Protein AF-A0A3B9FYP7-F1 (afdb_monomer)

Structure (mmCIF, N/CA/C/O backbone):
data_AF-A0A3B9FYP7-F1
#
_entry.id   AF-A0A3B9FYP7-F1
#
loop_
_atom_site.group_PDB
_atom_site.id
_atom_site.type_symbol
_atom_site.label_atom_id
_atom_site.label_alt_id
_atom_site.label_comp_id
_atom_site.label_asym_id
_atom_site.label_entity_id
_atom_site.label_seq_id
_atom_site.pdbx_PDB_ins_code
_atom_site.Cartn_x
_atom_site.Cartn_y
_atom_site.Cartn_z
_atom_site.occupancy
_atom_site.B_iso_or_equiv
_atom_site.auth_seq_id
_atom_site.auth_comp_id
_atom_site.auth_asym_id
_atom_site.auth_atom_id
_atom_site.pdbx_PDB_model_num
ATOM 1 N N . MET A 1 1 ? 31.431 -1.807 -48.311 1.00 49.19 1 MET A N 1
ATOM 2 C CA . MET A 1 1 ? 31.566 -0.584 -47.485 1.00 49.19 1 MET A CA 1
ATOM 3 C C . MET A 1 1 ? 30.243 0.171 -47.281 1.00 49.19 1 MET A C 1
ATOM 5 O O . MET A 1 1 ? 30.033 0.652 -46.183 1.00 49.19 1 MET A O 1
ATOM 9 N N . SER A 1 2 ? 29.335 0.262 -48.270 1.00 57.78 2 SER A N 1
ATOM 10 C CA . SER A 1 2 ? 28.085 1.056 -48.153 1.00 57.78 2 SER A CA 1
ATOM 11 C C . SER A 1 2 ? 26.938 0.376 -47.369 1.00 57.78 2 SER A C 1
ATOM 13 O O . SER A 1 2 ? 26.125 1.045 -46.737 1.00 57.78 2 SER A O 1
ATOM 15 N N . THR A 1 3 ? 26.898 -0.959 -47.321 1.00 56.69 3 THR A N 1
ATOM 16 C CA . THR A 1 3 ? 25.824 -1.720 -46.651 1.00 56.69 3 THR A CA 1
ATOM 17 C C . THR A 1 3 ? 25.835 -1.622 -45.122 1.00 56.69 3 THR A C 1
ATOM 19 O O . THR A 1 3 ? 24.771 -1.667 -44.521 1.00 56.69 3 THR A O 1
ATOM 22 N N . TYR A 1 4 ? 26.994 -1.419 -44.484 1.00 60.53 4 TYR A N 1
ATOM 23 C CA . TYR A 1 4 ? 27.099 -1.315 -43.018 1.00 60.53 4 TYR A CA 1
ATOM 24 C C . TYR A 1 4 ? 26.402 -0.070 -42.449 1.00 60.53 4 TYR A C 1
ATOM 26 O O . TYR A 1 4 ? 25.808 -0.128 -41.374 1.00 60.53 4 TYR A O 1
ATOM 34 N N . ASN A 1 5 ? 26.422 1.043 -43.189 1.00 60.06 5 ASN A N 1
ATOM 35 C CA . ASN A 1 5 ? 25.816 2.302 -42.753 1.00 60.06 5 ASN A CA 1
ATOM 36 C C . ASN A 1 5 ? 24.283 2.248 -42.795 1.00 60.06 5 ASN A C 1
ATOM 38 O O . ASN A 1 5 ? 23.622 2.824 -41.932 1.00 60.06 5 ASN A O 1
ATOM 42 N N . LEU A 1 6 ? 23.709 1.526 -43.764 1.00 61.31 6 LEU A N 1
ATOM 43 C CA . LEU A 1 6 ? 22.259 1.376 -43.871 1.00 61.31 6 LEU A CA 1
ATOM 44 C C . LEU A 1 6 ? 21.706 0.550 -42.698 1.00 61.31 6 LEU A C 1
ATOM 46 O O . LEU A 1 6 ? 20.753 0.976 -42.051 1.00 61.31 6 LEU A O 1
ATOM 50 N N . THR A 1 7 ? 22.340 -0.580 -42.362 1.00 61.88 7 T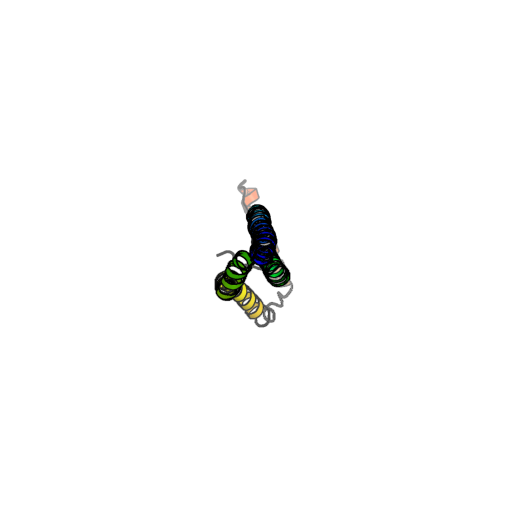HR A N 1
ATOM 51 C CA . THR A 1 7 ? 21.909 -1.447 -41.250 1.00 61.88 7 THR A CA 1
ATOM 52 C C . THR A 1 7 ? 22.041 -0.753 -39.891 1.00 61.88 7 THR A C 1
ATOM 54 O O . THR A 1 7 ? 21.133 -0.852 -39.070 1.00 61.88 7 THR A O 1
ATOM 57 N N . LEU A 1 8 ? 23.114 0.023 -39.681 1.00 63.38 8 LEU A N 1
ATOM 58 C CA . LEU A 1 8 ? 23.275 0.876 -38.494 1.00 63.38 8 LEU A CA 1
ATOM 59 C C . LEU A 1 8 ? 22.167 1.936 -38.390 1.00 63.38 8 LEU A C 1
ATOM 61 O O . LEU A 1 8 ? 21.654 2.194 -37.306 1.00 63.38 8 LEU A O 1
ATOM 65 N N . THR A 1 9 ? 21.748 2.525 -39.512 1.00 69.69 9 THR A N 1
ATOM 66 C CA . THR A 1 9 ? 20.697 3.554 -39.513 1.00 69.69 9 THR A CA 1
ATOM 67 C C . THR A 1 9 ? 19.324 2.965 -39.155 1.00 69.69 9 THR A C 1
ATOM 69 O O . THR A 1 9 ? 18.597 3.557 -38.358 1.00 69.69 9 THR A O 1
ATOM 72 N N . PHE A 1 10 ? 18.975 1.780 -39.672 1.00 71.88 10 PHE A N 1
ATOM 73 C CA . PHE A 1 10 ? 17.710 1.107 -39.340 1.00 71.88 10 PHE A CA 1
ATOM 74 C C . PHE A 1 10 ? 17.652 0.611 -37.886 1.00 71.88 10 PHE A C 1
ATOM 76 O O . PHE A 1 10 ? 16.629 0.798 -37.222 1.00 71.88 10 PHE A O 1
ATOM 83 N N . GLU A 1 11 ? 18.741 0.042 -37.359 1.00 76.12 11 GLU A N 1
ATOM 84 C CA . GLU A 1 11 ? 18.809 -0.378 -35.949 1.00 76.12 11 GLU A CA 1
ATOM 85 C C . GLU A 1 11 ? 18.746 0.821 -34.988 1.00 76.12 11 GLU A C 1
ATOM 87 O O . GLU A 1 11 ? 18.073 0.757 -33.954 1.00 76.12 11 GLU A O 1
ATOM 92 N N . ASN A 1 12 ? 19.354 1.957 -35.350 1.00 77.56 12 ASN A N 1
ATOM 93 C CA . ASN A 1 12 ? 19.268 3.181 -34.553 1.00 77.56 12 ASN A CA 1
ATOM 94 C C . ASN A 1 12 ? 17.842 3.747 -34.518 1.00 77.56 12 ASN A C 1
ATOM 96 O O . ASN A 1 12 ? 17.374 4.142 -33.451 1.00 77.56 12 ASN A O 1
ATOM 100 N N . ILE A 1 13 ? 17.125 3.748 -35.648 1.00 78.56 13 ILE A N 1
ATOM 101 C CA . ILE A 1 13 ? 15.724 4.198 -35.704 1.00 78.56 13 ILE A CA 1
ATOM 102 C C . ILE A 1 13 ? 14.838 3.293 -34.844 1.00 78.56 13 ILE A C 1
ATOM 104 O O . ILE A 1 13 ? 14.074 3.790 -34.019 1.00 78.56 13 ILE A O 1
ATOM 108 N N . ARG A 1 14 ? 14.985 1.969 -34.971 1.00 80.44 14 ARG A N 1
ATOM 109 C CA . ARG A 1 14 ? 14.241 0.995 -34.160 1.00 80.44 14 ARG A CA 1
ATOM 110 C C . ARG A 1 14 ? 14.502 1.188 -32.664 1.00 80.44 14 ARG A C 1
ATOM 112 O O . ARG A 1 14 ? 13.562 1.187 -31.872 1.00 80.44 14 ARG A O 1
ATOM 119 N N . THR A 1 15 ? 15.759 1.398 -32.280 1.00 77.81 15 THR A N 1
ATOM 120 C CA . THR A 1 15 ? 16.147 1.632 -30.882 1.00 77.81 15 THR A CA 1
ATOM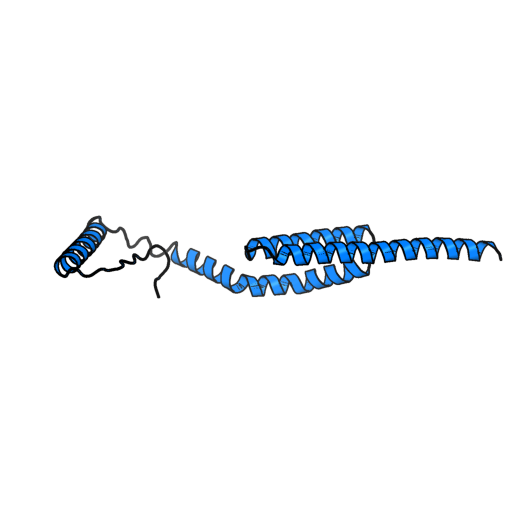 121 C C . THR A 1 15 ? 15.560 2.940 -30.350 1.00 77.81 15 THR A C 1
ATOM 123 O O . THR A 1 15 ? 15.005 2.958 -29.253 1.00 77.81 15 THR A O 1
ATOM 126 N N . LEU A 1 16 ? 15.599 4.020 -31.138 1.00 80.38 16 LEU A N 1
ATOM 127 C CA . LEU A 1 16 ? 14.983 5.297 -30.771 1.00 80.38 16 LEU A CA 1
ATOM 128 C C . LEU A 1 16 ? 13.466 5.178 -30.594 1.00 80.38 16 LEU A C 1
ATOM 130 O O . LEU A 1 16 ? 12.927 5.744 -29.645 1.00 80.38 16 LEU A O 1
ATOM 134 N N . THR A 1 17 ? 12.777 4.415 -31.449 1.00 83.00 17 THR A N 1
ATOM 135 C CA . THR A 1 17 ? 11.336 4.158 -31.296 1.00 83.00 17 THR A CA 1
ATOM 136 C C . THR A 1 17 ? 11.026 3.408 -30.001 1.00 83.00 17 THR A C 1
ATOM 138 O O . THR A 1 17 ? 10.088 3.780 -29.301 1.00 83.00 17 THR A O 1
ATOM 141 N N . ILE A 1 18 ? 11.822 2.394 -29.643 1.00 80.69 18 ILE A N 1
ATOM 142 C CA . ILE A 1 18 ? 11.639 1.638 -28.393 1.00 80.69 18 ILE A CA 1
ATOM 143 C C . ILE A 1 18 ? 11.867 2.539 -27.172 1.00 80.69 18 ILE A C 1
ATOM 145 O O . ILE A 1 18 ? 11.084 2.480 -26.231 1.00 80.69 18 ILE A O 1
ATOM 149 N N . ILE A 1 19 ? 12.879 3.413 -27.197 1.00 80.94 19 ILE A N 1
ATOM 150 C CA . ILE A 1 19 ? 13.144 4.368 -26.107 1.00 80.94 19 ILE A CA 1
ATOM 151 C C . ILE A 1 19 ? 11.998 5.378 -25.963 1.00 80.94 19 ILE A C 1
ATOM 153 O O . ILE A 1 19 ? 11.550 5.652 -24.851 1.00 80.94 19 ILE A O 1
ATOM 157 N N . PHE A 1 20 ? 11.493 5.918 -27.076 1.00 87.06 20 PHE A N 1
ATOM 158 C CA . PHE A 1 20 ? 10.334 6.814 -27.049 1.00 87.06 20 PHE A CA 1
ATOM 159 C C . PHE A 1 20 ? 9.092 6.119 -26.487 1.00 87.06 20 PHE A C 1
ATOM 161 O O . PHE A 1 20 ? 8.364 6.714 -25.691 1.00 87.06 20 PHE A O 1
ATOM 168 N N . LEU A 1 21 ? 8.867 4.859 -26.872 1.00 85.12 21 LEU A N 1
ATOM 169 C CA . LEU A 1 21 ? 7.776 4.051 -26.342 1.00 85.12 21 LEU A CA 1
ATOM 170 C C . LEU A 1 21 ? 7.959 3.780 -24.840 1.00 85.12 21 LEU A C 1
ATOM 172 O O . LEU A 1 21 ? 6.985 3.897 -24.105 1.00 85.12 21 LEU A O 1
ATOM 176 N N . ASP A 1 22 ? 9.184 3.508 -24.372 1.00 80.69 22 ASP A N 1
ATOM 177 C CA . ASP A 1 22 ? 9.505 3.337 -22.943 1.00 80.69 22 ASP A CA 1
ATOM 178 C C . ASP A 1 22 ? 9.084 4.573 -22.142 1.00 80.69 22 ASP A C 1
ATOM 180 O O . ASP A 1 22 ? 8.278 4.488 -21.216 1.00 80.69 22 ASP A O 1
ATOM 184 N N . ILE A 1 23 ? 9.533 5.755 -22.571 1.00 82.88 23 ILE A N 1
ATOM 185 C CA . ILE A 1 23 ? 9.226 7.025 -21.898 1.00 82.88 23 ILE A CA 1
ATOM 186 C C . ILE A 1 23 ? 7.720 7.315 -21.918 1.00 82.88 23 ILE A C 1
ATOM 188 O O . ILE A 1 23 ? 7.156 7.738 -20.906 1.00 82.88 23 ILE A O 1
ATOM 192 N N . PHE A 1 24 ? 7.051 7.078 -23.050 1.00 87.75 24 PHE A N 1
ATOM 193 C CA . PHE A 1 24 ? 5.612 7.297 -23.173 1.00 87.75 24 PHE A CA 1
ATOM 194 C C . PHE A 1 24 ? 4.810 6.376 -22.247 1.00 87.75 24 PHE A C 1
ATOM 196 O O . PHE A 1 24 ? 3.893 6.834 -21.560 1.00 87.75 24 PHE A O 1
ATOM 203 N N . VAL A 1 25 ? 5.173 5.092 -22.183 1.00 84.81 25 VAL A N 1
ATOM 204 C CA . VAL A 1 25 ? 4.527 4.132 -21.285 1.00 84.81 25 VAL A CA 1
ATOM 205 C C . VAL A 1 25 ? 4.774 4.533 -19.832 1.00 84.81 25 VAL A C 1
ATOM 207 O O . VAL A 1 25 ? 3.808 4.629 -19.081 1.00 84.81 25 VAL A O 1
ATOM 210 N N . VAL A 1 26 ? 6.010 4.862 -19.440 1.00 82.31 26 VAL A N 1
ATOM 211 C CA . VAL A 1 26 ? 6.338 5.338 -18.081 1.00 82.31 26 VAL A CA 1
ATOM 212 C C . VAL A 1 26 ? 5.511 6.570 -17.691 1.00 82.31 26 VAL A C 1
ATOM 214 O O . VAL A 1 26 ? 4.999 6.646 -16.572 1.00 82.31 26 VAL A O 1
ATOM 217 N N . TRP A 1 27 ? 5.322 7.527 -18.602 1.00 86.94 27 TRP A N 1
ATOM 218 C CA . TRP A 1 27 ? 4.469 8.691 -18.349 1.00 86.94 27 TRP A CA 1
ATOM 219 C C . TRP A 1 27 ? 3.007 8.295 -18.097 1.00 86.94 27 TRP A C 1
ATOM 221 O O . TRP A 1 27 ? 2.384 8.765 -17.140 1.00 86.94 27 TRP A O 1
ATOM 231 N N . LEU A 1 28 ? 2.474 7.386 -18.916 1.00 86.88 28 LEU A N 1
ATOM 232 C CA . LEU A 1 28 ? 1.115 6.860 -18.788 1.00 86.88 28 LEU A CA 1
ATOM 233 C C . LEU A 1 28 ? 0.947 6.139 -17.437 1.00 86.88 28 LEU A C 1
ATOM 235 O O . LEU A 1 28 ? -0.016 6.395 -16.713 1.00 86.88 28 LEU A O 1
ATOM 239 N N . VAL A 1 29 ? 1.928 5.324 -17.038 1.00 82.56 29 VAL A N 1
ATOM 240 C CA . VAL A 1 29 ? 1.996 4.689 -15.713 1.00 82.56 29 VAL A CA 1
ATOM 241 C C . VAL A 1 29 ? 1.901 5.708 -14.589 1.00 82.56 29 VAL A C 1
ATOM 243 O O . VAL A 1 29 ? 1.051 5.572 -13.708 1.00 82.56 29 VAL A O 1
ATOM 246 N N . LEU A 1 30 ? 2.762 6.725 -14.615 1.00 82.81 30 LEU A N 1
ATOM 247 C CA . LEU A 1 30 ? 2.812 7.746 -13.573 1.00 82.81 30 LEU A CA 1
ATOM 248 C C . LEU A 1 30 ? 1.480 8.490 -13.458 1.00 82.81 30 LEU A C 1
ATOM 250 O O . LEU A 1 30 ? 0.998 8.719 -12.348 1.00 82.81 30 LEU A O 1
ATOM 254 N N . TYR A 1 31 ? 0.843 8.801 -14.588 1.00 88.56 31 TYR A N 1
ATOM 255 C CA . TYR A 1 31 ? -0.477 9.424 -14.601 1.00 88.56 31 TYR A CA 1
ATOM 256 C C . TYR A 1 31 ? -1.524 8.578 -13.857 1.00 88.56 31 TYR A C 1
ATOM 258 O O . TYR A 1 31 ? -2.231 9.091 -12.982 1.00 88.56 31 TYR A O 1
ATOM 266 N N . TYR A 1 32 ? -1.611 7.275 -14.150 1.00 84.25 32 TYR A N 1
ATOM 267 C CA . TYR A 1 32 ? -2.558 6.395 -13.457 1.00 84.25 32 TYR A CA 1
ATOM 268 C C . TYR A 1 32 ? -2.187 6.164 -11.994 1.00 84.25 32 TYR A C 1
ATOM 270 O O . TYR A 1 32 ? -3.089 6.133 -11.156 1.00 84.25 32 TYR A O 1
ATOM 278 N N . ALA A 1 33 ? -0.896 6.060 -11.671 1.00 80.81 33 ALA A N 1
ATOM 279 C CA . ALA A 1 33 ? -0.421 5.927 -10.298 1.00 80.81 33 ALA A CA 1
ATOM 280 C C . ALA A 1 33 ? -0.865 7.123 -9.438 1.00 80.81 33 ALA A C 1
ATOM 282 O O . ALA A 1 33 ? -1.457 6.935 -8.375 1.00 80.81 33 ALA A O 1
ATOM 283 N N . ILE A 1 34 ? -0.687 8.354 -9.931 1.00 82.75 34 ILE A N 1
ATOM 284 C CA . ILE A 1 34 ? -1.124 9.576 -9.236 1.00 82.75 34 ILE A CA 1
ATOM 285 C C . ILE A 1 34 ? -2.653 9.627 -9.119 1.00 82.75 34 ILE A C 1
ATOM 287 O O . ILE A 1 34 ? -3.190 9.955 -8.058 1.00 82.75 34 ILE A O 1
ATOM 291 N N . LYS A 1 35 ? -3.382 9.267 -10.184 1.00 83.81 35 LYS A N 1
ATOM 292 C CA . LYS A 1 35 ? -4.853 9.217 -10.163 1.00 83.81 35 LYS A CA 1
ATOM 293 C C . LYS A 1 35 ? -5.374 8.239 -9.108 1.00 83.81 35 LYS A C 1
ATOM 295 O O . LYS A 1 35 ? -6.395 8.507 -8.476 1.00 83.81 35 LYS A O 1
ATOM 300 N N . LEU A 1 36 ? -4.664 7.131 -8.896 1.00 80.62 36 LEU A N 1
ATOM 301 C CA . LEU A 1 36 ? -5.001 6.128 -7.895 1.00 80.62 36 LEU A CA 1
ATOM 302 C C . LEU A 1 36 ? -4.973 6.697 -6.473 1.00 80.62 36 LEU A C 1
ATOM 304 O O . LEU A 1 36 ? -5.886 6.430 -5.690 1.00 80.62 36 LEU A O 1
ATOM 308 N N . VAL A 1 37 ? -3.958 7.517 -6.176 1.00 78.00 37 VAL A N 1
ATOM 309 C CA . VAL A 1 37 ? -3.721 8.112 -4.851 1.00 78.00 37 VAL A CA 1
ATOM 310 C C . VAL A 1 37 ? -4.832 9.067 -4.421 1.00 78.00 37 VAL A C 1
ATOM 312 O O . VAL A 1 37 ? -5.062 9.258 -3.234 1.00 78.00 37 VAL A O 1
ATOM 315 N N . ARG A 1 38 ? -5.586 9.625 -5.370 1.00 77.25 38 ARG A N 1
ATOM 316 C CA . ARG A 1 38 ? -6.695 10.543 -5.077 1.00 77.25 38 ARG A CA 1
ATOM 317 C C . ARG A 1 38 ? -7.959 9.841 -4.549 1.00 77.25 38 ARG A C 1
ATOM 319 O O . ARG A 1 38 ? -8.947 10.507 -4.252 1.00 77.25 38 ARG A O 1
ATOM 326 N N . SER A 1 39 ? -7.975 8.512 -4.466 1.00 71.44 39 SER A N 1
ATOM 327 C CA . SER A 1 39 ? -9.150 7.757 -4.013 1.00 71.44 39 SER A CA 1
ATOM 328 C C . SER A 1 39 ? -9.255 7.743 -2.482 1.00 71.44 39 SER A C 1
ATOM 330 O O . SER A 1 39 ? -8.280 7.465 -1.800 1.00 71.44 39 SER A O 1
ATOM 332 N N . ASN A 1 40 ? -10.455 7.949 -1.923 1.00 74.75 40 ASN A N 1
ATOM 333 C CA . ASN A 1 40 ? -10.661 8.023 -0.463 1.00 74.75 40 ASN A CA 1
ATOM 334 C C . ASN A 1 40 ? -10.546 6.667 0.274 1.00 74.75 40 ASN A C 1
ATOM 336 O O . ASN A 1 40 ? -10.632 6.608 1.498 1.00 74.75 40 ASN A O 1
ATOM 340 N N . SER A 1 41 ? -10.387 5.556 -0.453 1.00 82.75 41 SER A N 1
ATOM 341 C CA . SER A 1 41 ? -10.329 4.212 0.130 1.00 82.75 41 SER A CA 1
ATOM 342 C C . SER A 1 41 ? -8.900 3.675 0.152 1.00 82.75 41 SER A C 1
ATOM 344 O O . SER A 1 41 ? -8.382 3.237 -0.877 1.00 82.75 41 SER A O 1
ATOM 346 N N . ARG A 1 42 ? -8.289 3.668 1.346 1.00 78.56 42 ARG A N 1
ATOM 347 C CA . ARG A 1 42 ? -6.892 3.249 1.570 1.00 78.56 42 ARG A CA 1
ATOM 348 C C . ARG A 1 42 ? -6.631 1.812 1.103 1.00 78.56 42 ARG A C 1
ATOM 350 O O . ARG A 1 42 ? -5.691 1.573 0.353 1.00 78.56 42 ARG A O 1
ATOM 357 N N . THR A 1 43 ? -7.494 0.864 1.466 1.00 76.06 43 THR A N 1
ATOM 358 C CA . THR A 1 43 ? -7.321 -0.560 1.126 1.00 76.06 43 THR A CA 1
ATOM 359 C C . THR A 1 43 ? -7.468 -0.821 -0.372 1.00 76.06 43 THR A C 1
ATOM 361 O O . THR A 1 43 ? -6.630 -1.484 -0.982 1.00 76.06 43 THR A O 1
ATOM 364 N N . ILE A 1 44 ? -8.510 -0.257 -0.993 1.00 83.75 44 ILE A N 1
ATOM 365 C CA . ILE A 1 44 ? -8.767 -0.420 -2.431 1.00 83.75 44 ILE A CA 1
ATOM 366 C C . ILE A 1 44 ? -7.676 0.259 -3.263 1.00 83.75 44 ILE A C 1
ATOM 368 O O . ILE A 1 44 ? -7.322 -0.238 -4.330 1.00 83.75 44 ILE A O 1
ATOM 372 N N . GLN A 1 45 ? -7.117 1.367 -2.779 1.00 85.19 45 GLN A N 1
ATOM 373 C CA . GLN A 1 45 ? -5.982 2.028 -3.411 1.00 85.19 45 GLN A CA 1
ATOM 374 C C . GLN A 1 45 ? -4.730 1.147 -3.385 1.00 85.19 45 GLN A C 1
ATOM 376 O O . GLN A 1 45 ? -4.109 0.976 -4.431 1.00 85.19 45 GLN A O 1
ATOM 381 N N . ILE A 1 46 ? -4.376 0.560 -2.235 1.00 84.88 46 ILE A N 1
ATOM 382 C CA . ILE A 1 46 ? -3.202 -0.322 -2.141 1.00 84.88 46 ILE A CA 1
ATOM 383 C C . ILE A 1 46 ? -3.363 -1.521 -3.083 1.00 84.88 46 ILE A C 1
ATOM 385 O O . ILE A 1 46 ? -2.462 -1.807 -3.868 1.00 84.88 46 ILE A O 1
ATOM 389 N N . PHE A 1 47 ? -4.537 -2.161 -3.086 1.00 86.00 47 PHE A N 1
ATOM 390 C CA . PHE A 1 47 ? -4.814 -3.293 -3.972 1.00 86.00 47 PHE A CA 1
ATOM 391 C C . PHE A 1 47 ? -4.699 -2.921 -5.456 1.00 86.00 47 PHE A C 1
ATOM 393 O O . PHE A 1 47 ? -4.010 -3.594 -6.222 1.00 86.00 47 PHE A O 1
ATOM 400 N N . LYS A 1 48 ? -5.323 -1.809 -5.867 1.00 86.81 48 LYS A N 1
ATOM 401 C CA . LYS A 1 48 ? -5.211 -1.305 -7.242 1.00 86.81 48 LYS A CA 1
ATOM 402 C C . LYS A 1 48 ? -3.766 -0.935 -7.607 1.00 86.81 48 LYS A C 1
ATOM 404 O O . LYS A 1 48 ? -3.392 -1.084 -8.765 1.00 86.81 48 LYS A O 1
ATOM 409 N N . GLY A 1 49 ? -2.966 -0.466 -6.647 1.00 87.62 49 GLY A N 1
ATOM 410 C CA . GLY A 1 49 ? -1.562 -0.110 -6.851 1.00 87.62 49 GLY A CA 1
ATOM 411 C C . GLY A 1 49 ? -0.699 -1.339 -7.108 1.00 87.62 49 GLY A C 1
ATOM 412 O O . GLY A 1 49 ? 0.062 -1.360 -8.070 1.00 87.62 49 GLY A O 1
ATOM 413 N N . ILE A 1 50 ? -0.886 -2.392 -6.310 1.00 88.38 50 ILE A N 1
ATOM 414 C CA . ILE A 1 50 ? -0.223 -3.688 -6.513 1.00 88.38 50 ILE A CA 1
ATOM 415 C C . ILE A 1 50 ? -0.605 -4.268 -7.878 1.00 88.38 50 ILE A C 1
ATOM 417 O O . ILE A 1 50 ? 0.271 -4.642 -8.655 1.00 88.38 50 ILE A O 1
ATOM 421 N N . LEU A 1 51 ? -1.902 -4.279 -8.205 1.00 88.56 51 LEU A N 1
ATOM 422 C CA . LEU A 1 51 ? -2.393 -4.784 -9.488 1.00 88.56 51 LEU A CA 1
ATOM 423 C C . LEU A 1 51 ? -1.801 -4.011 -10.675 1.00 88.56 51 LEU A C 1
ATOM 425 O O . LEU A 1 51 ? -1.394 -4.619 -11.662 1.00 88.56 51 LEU A O 1
ATOM 429 N N . LEU A 1 52 ? -1.723 -2.680 -10.568 1.00 88.56 52 LEU A N 1
ATOM 430 C CA . LEU A 1 52 ? -1.088 -1.835 -11.576 1.00 88.56 52 LEU A CA 1
ATOM 431 C C . LEU A 1 52 ? 0.375 -2.249 -11.773 1.00 88.56 52 LEU A C 1
ATOM 433 O O . LEU A 1 52 ? 0.763 -2.527 -12.900 1.00 88.56 52 LEU A O 1
ATOM 437 N N . ILE A 1 53 ? 1.166 -2.361 -10.702 1.00 88.94 53 ILE A N 1
ATOM 438 C CA . ILE A 1 53 ? 2.586 -2.743 -10.795 1.00 88.94 53 ILE A CA 1
ATOM 439 C C . ILE A 1 53 ? 2.758 -4.126 -11.440 1.00 88.94 53 ILE A C 1
ATOM 441 O O . ILE A 1 53 ? 3.630 -4.283 -12.290 1.00 88.94 53 ILE A O 1
ATOM 445 N N . MET A 1 54 ? 1.901 -5.103 -11.121 1.00 87.00 54 MET A N 1
ATOM 446 C CA . MET A 1 54 ? 1.952 -6.434 -11.746 1.00 87.00 54 MET A CA 1
ATOM 447 C C . MET A 1 54 ? 1.677 -6.397 -13.256 1.00 87.00 54 MET A C 1
ATOM 449 O O . MET A 1 54 ? 2.371 -7.057 -14.029 1.00 87.00 54 MET A O 1
ATOM 453 N N . ILE A 1 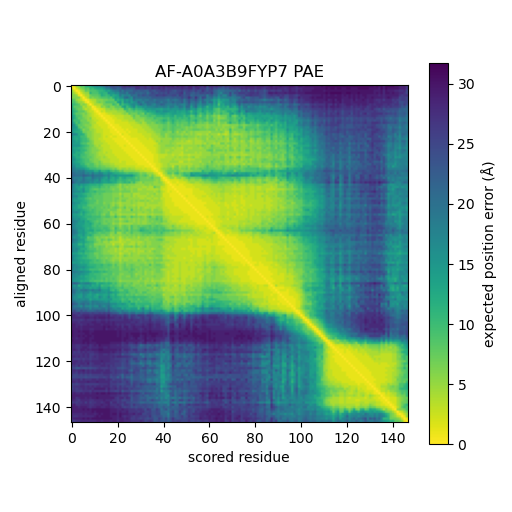55 ? 0.683 -5.617 -13.693 1.00 86.44 55 ILE A N 1
ATOM 454 C CA . ILE A 1 55 ? 0.381 -5.445 -15.124 1.00 86.44 55 ILE A CA 1
ATOM 455 C C . ILE A 1 55 ? 1.557 -4.771 -15.837 1.00 86.44 55 ILE A C 1
ATOM 457 O O . ILE A 1 55 ? 1.906 -5.151 -16.954 1.00 86.44 55 ILE A O 1
ATOM 461 N N . LEU A 1 56 ? 2.177 -3.786 -15.190 1.00 86.06 56 LEU A N 1
ATOM 462 C CA . LEU A 1 56 ? 3.304 -3.051 -15.752 1.00 86.06 56 LEU A CA 1
ATOM 463 C C . LEU A 1 56 ? 4.557 -3.892 -15.879 1.00 86.06 56 LEU A C 1
ATOM 465 O O . LEU A 1 56 ? 5.216 -3.805 -16.908 1.00 86.06 56 LEU A O 1
ATOM 469 N N . ASP A 1 57 ? 4.853 -4.725 -14.889 1.00 86.81 57 ASP A N 1
ATOM 470 C CA . ASP A 1 57 ? 5.953 -5.678 -14.971 1.00 86.81 57 ASP A CA 1
ATOM 471 C C . ASP A 1 57 ? 5.772 -6.634 -16.163 1.00 86.81 57 ASP A C 1
ATOM 473 O O . ASP A 1 57 ? 6.669 -6.793 -16.995 1.00 86.81 57 ASP A O 1
ATOM 477 N N . GLY A 1 58 ? 4.568 -7.199 -16.316 1.00 84.56 58 GLY A N 1
ATOM 478 C CA . GLY A 1 58 ? 4.235 -8.068 -17.447 1.00 84.56 58 GLY A CA 1
ATOM 479 C C . GLY A 1 58 ? 4.348 -7.361 -18.801 1.00 84.56 58 GLY A C 1
ATOM 480 O O . GLY A 1 58 ? 4.947 -7.897 -19.736 1.00 84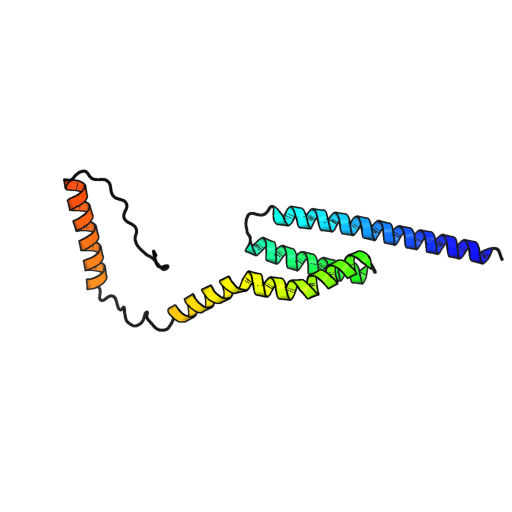.56 58 GLY A O 1
ATOM 481 N N . ALA A 1 59 ? 3.823 -6.137 -18.906 1.00 82.94 59 ALA A N 1
ATOM 482 C CA . ALA A 1 59 ? 3.913 -5.332 -20.123 1.00 82.94 59 ALA A CA 1
ATOM 483 C C . ALA A 1 59 ? 5.364 -4.938 -20.453 1.00 82.94 59 ALA A C 1
ATOM 485 O O . ALA A 1 59 ? 5.774 -5.021 -21.612 1.00 82.94 59 ALA A O 1
ATOM 486 N N . ALA A 1 60 ? 6.159 -4.565 -19.445 1.00 86.19 60 ALA A N 1
ATOM 487 C CA . ALA A 1 60 ? 7.561 -4.191 -19.605 1.00 86.19 60 ALA A CA 1
ATOM 488 C C . ALA A 1 60 ? 8.405 -5.363 -20.111 1.00 86.19 60 ALA A C 1
ATOM 490 O O . ALA A 1 60 ? 9.169 -5.202 -21.065 1.00 86.19 60 ALA A O 1
ATOM 491 N N . LYS A 1 61 ? 8.212 -6.555 -19.530 1.00 84.56 61 LYS A N 1
ATOM 492 C CA . LYS A 1 61 ? 8.881 -7.795 -19.949 1.00 84.56 61 LYS A CA 1
ATOM 493 C C . LYS A 1 61 ? 8.500 -8.196 -21.373 1.00 84.56 61 LYS A C 1
ATOM 495 O O . LYS A 1 61 ? 9.371 -8.591 -22.141 1.00 84.56 61 LYS A O 1
ATOM 500 N N . PHE A 1 62 ? 7.230 -8.037 -21.751 1.00 80.88 62 PHE A N 1
ATOM 501 C CA . PHE A 1 62 ? 6.765 -8.333 -23.108 1.00 80.88 62 PHE A CA 1
ATOM 502 C C . PHE A 1 62 ? 7.343 -7.373 -24.161 1.00 80.88 62 PHE A C 1
ATOM 504 O O . PHE A 1 62 ? 7.728 -7.798 -25.246 1.00 80.88 62 PHE A O 1
ATOM 511 N N . MET A 1 63 ? 7.427 -6.079 -23.842 1.00 80.81 63 MET A N 1
ATOM 512 C CA . MET A 1 63 ? 7.913 -5.041 -24.760 1.00 80.81 63 MET A CA 1
ATOM 513 C C . MET A 1 63 ? 9.441 -4.839 -24.727 1.00 80.81 63 MET A C 1
ATOM 515 O O . MET A 1 63 ? 9.974 -4.106 -25.558 1.00 80.81 63 MET A O 1
ATOM 519 N N . GLY A 1 64 ? 10.159 -5.472 -23.792 1.00 81.69 64 GLY A N 1
ATOM 520 C CA . GLY A 1 64 ? 11.609 -5.307 -23.623 1.00 81.69 64 GLY A CA 1
ATOM 521 C C . GLY A 1 64 ? 12.019 -3.946 -23.042 1.00 81.69 64 GLY A C 1
ATOM 522 O O . GLY A 1 64 ? 13.131 -3.473 -23.288 1.00 81.69 64 GLY A O 1
ATOM 523 N N . LEU A 1 65 ? 11.121 -3.305 -22.289 1.00 84.06 65 LEU A N 1
ATOM 524 C CA . LEU A 1 65 ? 11.299 -1.971 -21.712 1.00 84.06 65 LEU A CA 1
ATOM 525 C C . LEU A 1 65 ? 12.176 -2.045 -20.458 1.00 84.06 65 LEU A C 1
ATOM 527 O O . LEU A 1 65 ? 11.684 -2.240 -19.347 1.00 84.06 65 LEU A O 1
ATOM 531 N N . LYS A 1 66 ? 13.495 -1.903 -20.635 1.00 84.06 66 LYS A N 1
ATOM 532 C CA . LYS A 1 66 ? 14.480 -2.099 -19.555 1.00 84.06 66 LYS A CA 1
ATOM 533 C C . LYS A 1 66 ? 14.270 -1.156 -18.370 1.00 84.06 66 LYS A C 1
ATOM 535 O O . LYS A 1 66 ? 14.453 -1.571 -17.229 1.00 84.06 66 LYS A O 1
ATOM 540 N N . THR A 1 67 ? 13.897 0.097 -18.629 1.00 85.12 67 THR A N 1
ATOM 541 C CA . THR A 1 67 ? 13.740 1.112 -17.579 1.00 85.12 67 THR A CA 1
ATOM 542 C C . THR A 1 67 ? 12.514 0.816 -16.729 1.00 85.12 67 THR A C 1
ATOM 544 O O . THR A 1 67 ? 12.609 0.716 -15.506 1.00 85.12 67 THR A O 1
ATOM 547 N N . LEU A 1 68 ? 11.364 0.624 -17.382 1.00 85.25 68 LEU A N 1
ATOM 548 C CA . LEU A 1 68 ? 10.116 0.291 -16.707 1.00 85.25 68 LEU A CA 1
ATOM 549 C C . LEU A 1 68 ? 10.227 -1.032 -15.941 1.00 85.25 68 LEU A C 1
ATOM 551 O O . LEU A 1 68 ? 9.765 -1.114 -14.805 1.00 85.25 68 LEU A O 1
ATOM 555 N N . GLN A 1 69 ? 10.895 -2.028 -16.530 1.00 88.44 69 GLN A N 1
ATOM 556 C CA . GLN A 1 69 ? 11.151 -3.306 -15.879 1.00 88.44 69 GLN A CA 1
ATOM 557 C C . GLN A 1 69 ? 11.997 -3.132 -14.611 1.00 88.44 69 GLN A C 1
ATOM 559 O O . GLN A 1 69 ? 11.622 -3.644 -13.563 1.00 88.44 69 GLN A O 1
ATOM 564 N N . TYR A 1 70 ? 13.092 -2.365 -14.666 1.00 89.88 70 TYR A N 1
ATOM 565 C CA . TYR A 1 70 ? 13.936 -2.115 -13.492 1.00 89.88 70 TYR A CA 1
ATOM 566 C C . TYR A 1 70 ? 13.150 -1.486 -12.333 1.00 89.88 70 TYR A C 1
ATOM 568 O O . TYR A 1 70 ? 13.285 -1.907 -11.179 1.00 89.88 70 TYR A O 1
ATOM 576 N N . PHE A 1 71 ? 12.294 -0.503 -12.629 1.00 87.69 71 PHE A N 1
ATOM 577 C CA . PHE A 1 71 ? 11.420 0.084 -11.617 1.00 87.69 71 PHE A CA 1
ATOM 578 C C . PHE A 1 71 ? 10.428 -0.944 -11.074 1.00 87.69 71 PHE A C 1
ATOM 580 O O . PHE A 1 71 ? 10.340 -1.104 -9.858 1.00 87.69 71 PHE A O 1
ATOM 587 N N . ALA A 1 72 ? 9.713 -1.658 -11.944 1.00 89.44 72 ALA A N 1
ATOM 588 C CA . ALA A 1 72 ? 8.717 -2.645 -11.538 1.00 89.44 72 ALA A CA 1
ATOM 589 C C . ALA A 1 72 ? 9.328 -3.764 -10.676 1.00 89.44 72 ALA A C 1
ATOM 591 O O . ALA A 1 72 ? 8.814 -4.040 -9.593 1.00 89.44 72 ALA A O 1
ATOM 592 N N . ASP A 1 73 ? 10.468 -4.329 -11.083 1.00 90.50 73 ASP A N 1
ATOM 593 C CA . ASP A 1 73 ? 11.194 -5.353 -10.327 1.00 90.50 73 ASP A CA 1
ATOM 594 C C . ASP A 1 73 ? 11.665 -4.810 -8.961 1.00 90.50 73 ASP A C 1
ATOM 596 O O . ASP A 1 73 ? 11.555 -5.495 -7.942 1.00 90.50 73 ASP A O 1
ATOM 600 N N . THR A 1 74 ? 12.140 -3.560 -8.892 1.00 91.69 74 THR A N 1
ATOM 601 C CA . THR A 1 74 ? 12.513 -2.921 -7.615 1.00 91.69 74 THR A CA 1
ATOM 602 C C . THR A 1 74 ? 11.299 -2.771 -6.699 1.00 91.69 74 THR A C 1
ATOM 604 O O . THR A 1 74 ? 11.356 -3.127 -5.519 1.00 91.69 74 THR A O 1
ATOM 607 N N . PHE A 1 75 ? 10.180 -2.283 -7.237 1.00 90.81 75 PHE A N 1
ATOM 608 C CA . PHE A 1 75 ? 8.936 -2.138 -6.491 1.00 90.81 75 PHE A CA 1
ATOM 609 C C . PHE A 1 75 ? 8.378 -3.479 -6.022 1.00 90.81 75 PHE A C 1
ATOM 611 O O . PHE A 1 75 ? 7.858 -3.539 -4.918 1.00 90.81 75 PHE A O 1
ATOM 618 N N . LEU A 1 76 ? 8.483 -4.550 -6.809 1.00 89.75 76 LEU A N 1
ATOM 619 C CA . LEU A 1 76 ? 8.032 -5.881 -6.397 1.00 89.75 76 LEU A CA 1
ATOM 620 C C . LEU A 1 76 ? 8.904 -6.446 -5.267 1.00 89.75 76 LEU A C 1
ATOM 622 O O . LEU A 1 76 ? 8.366 -6.941 -4.276 1.00 89.75 76 LEU A O 1
ATOM 626 N N . ASN A 1 77 ? 10.231 -6.304 -5.369 1.00 91.31 77 ASN A N 1
ATOM 627 C CA . ASN A 1 77 ? 11.169 -6.772 -4.342 1.00 91.31 77 ASN A CA 1
ATOM 628 C C . ASN A 1 77 ? 10.958 -6.070 -2.990 1.00 91.31 77 ASN A C 1
ATOM 630 O O . ASN A 1 77 ? 10.824 -6.727 -1.960 1.00 91.31 77 ASN A O 1
ATOM 634 N N . TRP A 1 78 ? 10.890 -4.737 -2.980 1.00 93.12 78 TRP A N 1
ATOM 635 C CA . TRP A 1 78 ? 10.682 -3.966 -1.745 1.00 93.12 78 TRP A CA 1
ATOM 636 C C . TRP A 1 78 ? 9.209 -3.888 -1.328 1.00 93.12 78 TRP A C 1
ATOM 638 O O . TRP A 1 78 ? 8.894 -3.712 -0.150 1.00 93.12 78 TRP A O 1
ATOM 648 N N . GLY A 1 79 ? 8.295 -4.045 -2.283 1.00 90.38 79 GLY A N 1
ATOM 649 C CA . GLY A 1 79 ? 6.855 -3.936 -2.082 1.00 90.38 79 GLY A CA 1
ATOM 650 C C . GLY A 1 79 ? 6.302 -5.035 -1.193 1.00 90.38 79 GLY A C 1
ATOM 651 O O . GLY A 1 79 ? 5.451 -4.743 -0.361 1.00 90.38 79 GLY A O 1
ATOM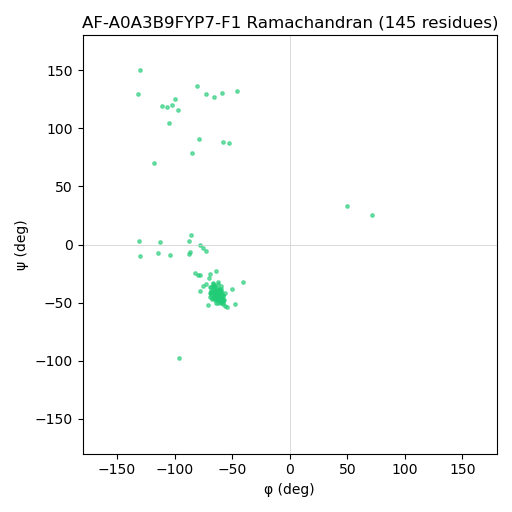 652 N N . PHE A 1 80 ? 6.815 -6.265 -1.287 1.00 88.44 80 PHE A N 1
ATOM 653 C CA . PHE A 1 80 ? 6.407 -7.344 -0.380 1.00 88.44 80 PHE A CA 1
ATOM 654 C C . PHE A 1 80 ? 6.664 -6.986 1.092 1.00 88.44 80 PHE A C 1
ATOM 656 O O . PHE A 1 80 ? 5.767 -7.102 1.928 1.00 88.44 80 PHE A O 1
ATOM 663 N N . LEU A 1 81 ? 7.861 -6.475 1.400 1.00 93.19 81 LEU A N 1
ATOM 664 C CA . LEU A 1 81 ? 8.207 -6.030 2.750 1.00 93.19 81 LEU A CA 1
ATOM 665 C C . LEU A 1 81 ? 7.333 -4.848 3.192 1.00 93.19 81 LEU A C 1
ATOM 667 O O . LEU A 1 81 ? 6.813 -4.851 4.307 1.00 93.19 81 LEU A O 1
ATOM 671 N N . ALA A 1 82 ? 7.126 -3.863 2.313 1.00 90.94 82 ALA A N 1
ATOM 672 C CA . ALA A 1 82 ? 6.274 -2.711 2.599 1.00 90.94 82 ALA A CA 1
ATOM 673 C C . ALA A 1 82 ? 4.823 -3.125 2.899 1.00 90.94 82 ALA A C 1
ATOM 675 O O . ALA A 1 82 ? 4.224 -2.614 3.842 1.00 90.94 82 ALA A O 1
ATOM 676 N N . ILE A 1 83 ? 4.272 -4.080 2.141 1.00 88.75 83 ILE A N 1
ATOM 677 C CA . ILE A 1 83 ? 2.937 -4.643 2.373 1.00 88.75 83 ILE A CA 1
ATOM 678 C C . ILE A 1 83 ? 2.869 -5.267 3.766 1.00 88.75 83 ILE A C 1
ATOM 680 O O . ILE A 1 83 ? 1.963 -4.930 4.519 1.00 88.75 83 ILE A O 1
ATOM 684 N N . ILE A 1 84 ? 3.827 -6.118 4.143 1.00 89.75 84 ILE A N 1
ATOM 685 C CA . ILE A 1 84 ? 3.833 -6.740 5.476 1.00 89.75 84 ILE A CA 1
ATOM 686 C C . ILE A 1 84 ? 3.828 -5.675 6.576 1.00 89.75 84 ILE A C 1
ATOM 688 O O . ILE A 1 84 ? 3.015 -5.762 7.491 1.00 89.75 84 ILE A O 1
ATOM 692 N N . ILE A 1 85 ? 4.689 -4.660 6.475 1.00 91.06 85 ILE A N 1
ATOM 693 C CA . ILE A 1 85 ? 4.804 -3.597 7.483 1.00 91.06 85 ILE A CA 1
ATOM 694 C C . ILE A 1 85 ? 3.505 -2.780 7.578 1.00 91.06 85 ILE A C 1
ATOM 696 O O . ILE A 1 85 ? 3.025 -2.510 8.676 1.00 91.06 85 ILE A O 1
ATOM 700 N N . ILE A 1 86 ? 2.907 -2.411 6.441 1.00 87.25 86 ILE A N 1
ATOM 701 C CA . ILE A 1 86 ? 1.671 -1.612 6.399 1.00 87.25 86 ILE A CA 1
ATOM 702 C C . ILE A 1 86 ? 0.468 -2.410 6.915 1.00 87.25 86 ILE A C 1
ATOM 704 O O . ILE A 1 86 ? -0.375 -1.855 7.615 1.00 87.25 86 ILE A O 1
ATOM 708 N N . PHE A 1 87 ? 0.373 -3.698 6.573 1.00 88.56 87 PHE A N 1
ATOM 709 C CA . PHE A 1 87 ? -0.742 -4.564 6.972 1.00 88.56 87 PHE A CA 1
ATOM 710 C C . PHE A 1 87 ? -0.550 -5.232 8.337 1.00 88.56 87 PHE A C 1
ATOM 712 O O . PHE A 1 87 ? -1.484 -5.857 8.841 1.00 88.56 87 PHE A O 1
ATOM 719 N N . GLN A 1 88 ? 0.620 -5.088 8.962 1.00 90.25 88 GLN A N 1
ATOM 720 C CA . GLN A 1 88 ? 0.899 -5.581 10.309 1.00 90.25 88 GLN A CA 1
ATOM 721 C C . GLN A 1 88 ? -0.201 -5.231 11.342 1.00 90.25 88 GLN A C 1
ATOM 723 O O . GLN A 1 88 ? -0.663 -6.157 12.017 1.00 90.25 88 GLN A O 1
ATOM 728 N N . PRO A 1 89 ? -0.661 -3.966 11.488 1.00 86.06 89 PRO A N 1
ATOM 729 C CA . PRO A 1 89 ? -1.730 -3.618 12.434 1.00 86.06 89 PRO A CA 1
ATOM 730 C C . PRO A 1 89 ? -3.065 -4.307 12.122 1.00 86.06 89 PRO A C 1
ATOM 732 O O . PRO A 1 89 ? -3.773 -4.721 13.042 1.00 86.06 89 PRO A O 1
ATOM 735 N N . GLU A 1 90 ? -3.377 -4.521 10.845 1.00 88.38 90 GLU A N 1
ATOM 736 C CA . GLU A 1 90 ? -4.693 -5.033 10.452 1.00 88.38 90 GLU A CA 1
ATOM 737 C C . GLU A 1 90 ? -4.777 -6.538 10.692 1.00 88.38 90 GLU A C 1
ATOM 739 O O . GLU A 1 90 ? -5.772 -7.032 11.221 1.00 88.38 90 GLU A O 1
ATOM 744 N N . ILE A 1 91 ? -3.690 -7.263 10.393 1.00 86.06 91 ILE A N 1
ATOM 745 C CA . ILE A 1 91 ? -3.540 -8.685 10.730 1.00 86.06 91 ILE A CA 1
ATOM 746 C C . ILE A 1 91 ? -3.674 -8.877 12.244 1.00 86.06 91 ILE A C 1
ATOM 748 O O . ILE A 1 91 ? -4.399 -9.769 12.691 1.00 86.06 91 ILE A O 1
ATOM 752 N N . ARG A 1 92 ? -3.029 -8.008 13.033 1.00 89.12 92 ARG A N 1
ATOM 753 C CA . ARG A 1 92 ? -3.147 -8.013 14.493 1.00 89.12 92 ARG A CA 1
ATOM 754 C C . ARG A 1 92 ? -4.597 -7.807 14.939 1.00 89.12 92 ARG A C 1
ATOM 756 O O . ARG A 1 92 ? -5.091 -8.617 15.716 1.00 89.12 92 ARG A O 1
ATOM 763 N N . SER A 1 93 ? -5.298 -6.798 14.421 1.00 85.94 93 SER A N 1
ATOM 764 C CA . SER A 1 93 ? -6.699 -6.532 14.785 1.00 85.94 93 SER A CA 1
ATOM 765 C C . SER A 1 93 ? -7.632 -7.695 14.422 1.00 85.94 93 SER A C 1
ATOM 767 O O . SER A 1 93 ? -8.535 -8.039 15.185 1.00 85.94 93 SER A O 1
ATOM 769 N N . ILE A 1 94 ? -7.412 -8.348 13.278 1.00 87.12 94 ILE A N 1
ATOM 770 C CA . ILE A 1 94 ? -8.198 -9.518 12.861 1.00 87.12 94 ILE A CA 1
ATOM 771 C C . ILE A 1 94 ? -7.959 -10.698 13.810 1.00 87.12 94 ILE A C 1
ATOM 773 O O . ILE A 1 94 ? -8.920 -11.325 14.251 1.00 87.12 94 ILE A O 1
ATOM 777 N N . LEU A 1 95 ? -6.705 -10.980 14.172 1.00 82.00 95 LEU A N 1
ATOM 778 C CA . LEU A 1 95 ? -6.359 -12.017 15.151 1.00 82.00 95 LEU A CA 1
ATOM 779 C C . LEU A 1 95 ? -6.937 -11.714 16.535 1.00 82.00 95 LEU A C 1
ATOM 781 O O . LEU A 1 95 ? -7.448 -12.618 17.189 1.00 82.00 95 LEU A O 1
ATOM 785 N N . GLU A 1 96 ? -6.918 -10.451 16.961 1.00 82.88 96 GLU A N 1
ATOM 786 C CA . GLU A 1 96 ? -7.547 -10.011 18.207 1.00 82.88 96 GLU A CA 1
ATOM 787 C C . GLU A 1 96 ? -9.066 -10.251 18.180 1.00 82.88 96 GLU A C 1
ATOM 789 O O . GLU A 1 96 ? -9.625 -10.785 19.139 1.00 82.88 96 GLU A O 1
ATOM 794 N N . ARG A 1 97 ? -9.743 -9.937 17.068 1.00 77.75 97 ARG A N 1
ATOM 795 C CA . ARG A 1 97 ? -11.182 -10.205 16.890 1.00 77.75 97 ARG A CA 1
ATOM 796 C C . ARG A 1 97 ? -11.494 -11.701 16.870 1.00 77.75 97 ARG A C 1
ATOM 798 O O . ARG A 1 97 ? -12.427 -12.130 17.541 1.00 77.75 97 ARG A O 1
ATOM 805 N N . ILE A 1 98 ? -10.711 -12.502 16.148 1.00 80.62 98 ILE A N 1
ATOM 806 C CA . ILE A 1 98 ? -10.885 -13.962 16.069 1.00 80.62 98 ILE A CA 1
ATOM 807 C C . ILE A 1 98 ? -10.612 -14.614 17.432 1.00 80.62 98 ILE A C 1
ATOM 809 O O . ILE A 1 98 ? -11.371 -15.480 17.865 1.00 80.62 98 ILE A O 1
ATOM 813 N N . GLY A 1 99 ? -9.579 -14.155 18.143 1.00 70.12 99 GLY A N 1
ATOM 814 C CA . GLY A 1 99 ? -9.232 -14.619 19.486 1.00 70.12 99 GLY A CA 1
ATOM 815 C C . GLY A 1 99 ? -10.301 -14.288 20.530 1.00 70.12 99 GLY A C 1
ATOM 816 O O . GLY A 1 99 ? -10.578 -15.107 21.405 1.00 70.12 99 GLY A O 1
ATOM 817 N N . LYS A 1 100 ? -10.968 -13.133 20.408 1.00 64.44 100 LYS A N 1
ATOM 818 C CA . LYS A 1 100 ? -12.105 -12.756 21.266 1.00 64.44 100 LYS A CA 1
ATOM 819 C C . LYS A 1 100 ? -13.421 -13.447 20.867 1.00 64.44 100 LYS A C 1
ATOM 821 O O . LYS A 1 100 ? -14.269 -13.675 21.726 1.00 64.44 100 LYS A O 1
ATOM 826 N N . SER A 1 101 ? -13.587 -13.833 19.599 1.00 58.34 101 SER A N 1
ATOM 827 C CA . SER A 1 101 ? -14.844 -14.365 19.046 1.00 58.34 101 SER A CA 1
ATOM 828 C C . SER A 1 101 ? -15.240 -15.754 19.556 1.00 58.34 101 SER A C 1
ATOM 830 O O . SER A 1 101 ? -16.426 -16.071 19.527 1.00 58.34 101 SER A O 1
ATOM 832 N N . ASN A 1 102 ? -14.303 -16.598 20.007 1.00 57.06 102 ASN A N 1
ATOM 833 C CA . ASN A 1 102 ? -14.619 -18.017 20.224 1.00 57.06 102 ASN A CA 1
ATOM 834 C C . ASN A 1 102 ? -14.572 -18.522 21.668 1.00 57.06 102 ASN A C 1
ATOM 836 O O . ASN A 1 102 ? -14.989 -19.653 21.882 1.00 57.06 102 ASN A O 1
ATOM 840 N N . MET A 1 103 ? -14.125 -17.741 22.659 1.00 53.19 103 MET A N 1
ATOM 841 C CA . MET A 1 103 ? -13.889 -18.284 24.013 1.00 53.19 103 MET A CA 1
ATOM 842 C C . MET A 1 103 ? -14.501 -17.497 25.182 1.00 53.19 103 MET A C 1
ATOM 844 O O . MET A 1 103 ? -14.348 -17.935 26.315 1.00 53.19 103 MET A O 1
ATOM 848 N N . PHE A 1 104 ? -15.252 -16.411 24.949 1.00 52.44 104 PHE A N 1
ATOM 849 C CA . PHE A 1 104 ? -15.962 -15.713 26.042 1.00 52.44 104 PHE A CA 1
ATOM 850 C C . PHE A 1 104 ? -17.452 -15.418 25.805 1.00 52.44 104 PHE A C 1
ATOM 852 O O . PHE A 1 104 ? -18.170 -15.150 26.763 1.00 52.44 104 PHE A O 1
ATOM 859 N N . SER A 1 105 ? -17.987 -15.602 24.592 1.00 49.12 105 SER A N 1
ATOM 860 C CA . SER A 1 105 ? -19.439 -15.464 24.352 1.00 49.12 105 SER A CA 1
ATOM 861 C C . SER A 1 105 ? -20.269 -16.676 24.813 1.00 49.12 105 SER A C 1
ATOM 863 O O . SER A 1 105 ? -21.490 -16.664 24.683 1.00 49.12 105 SER A O 1
ATOM 865 N N . ARG A 1 106 ? -19.646 -17.727 25.371 1.00 45.34 106 ARG A N 1
ATOM 866 C CA . ARG A 1 106 ? -20.371 -18.831 26.031 1.00 45.34 106 ARG A CA 1
ATOM 867 C C . ARG A 1 106 ? -20.648 -18.561 27.522 1.00 45.34 106 ARG A C 1
ATOM 869 O O . ARG A 1 106 ? -21.224 -19.415 28.179 1.00 45.34 106 ARG A O 1
ATOM 876 N N . ILE A 1 107 ? -20.286 -17.388 28.051 1.00 49.44 107 ILE A N 1
ATOM 877 C CA . ILE A 1 107 ? -20.622 -16.994 29.435 1.00 49.44 107 ILE A CA 1
ATOM 878 C C . ILE A 1 107 ? -21.760 -15.973 29.514 1.00 49.44 107 ILE A C 1
ATOM 880 O O . ILE A 1 107 ? -22.326 -15.784 30.581 1.00 49.44 107 ILE A O 1
ATOM 884 N N . THR A 1 108 ? -22.205 -15.407 28.395 1.00 45.50 108 THR A N 1
ATOM 885 C CA . THR A 1 108 ? -23.437 -14.617 28.363 1.00 45.50 108 THR A CA 1
ATOM 886 C C . THR A 1 108 ? -24.452 -15.264 27.433 1.00 45.50 108 THR A C 1
ATOM 888 O O . THR A 1 108 ? -24.913 -14.710 26.438 1.00 45.50 108 THR A O 1
ATOM 891 N N . THR 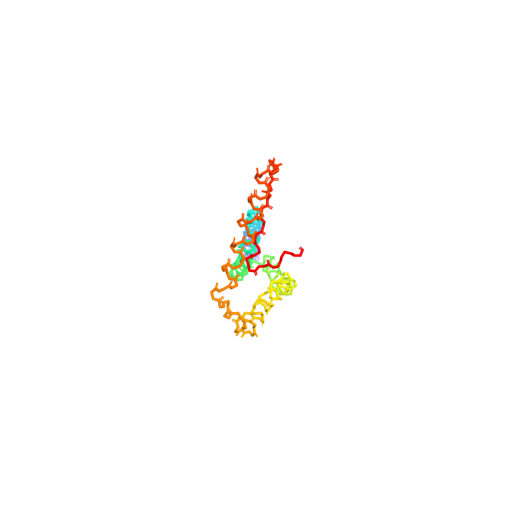A 1 109 ? -24.969 -16.408 27.881 1.00 48.41 109 THR A N 1
ATOM 892 C CA . THR A 1 109 ? -26.415 -16.393 28.098 1.00 48.41 109 THR A CA 1
ATOM 893 C C . THR A 1 109 ? -26.695 -15.189 28.999 1.00 48.41 109 THR A C 1
ATOM 895 O O . THR A 1 109 ? -26.672 -15.322 30.219 1.00 48.41 109 THR A O 1
ATOM 898 N N . LEU A 1 110 ? -26.894 -14.005 28.405 1.00 49.28 110 LEU A N 1
ATOM 899 C CA . LEU A 1 110 ? -27.726 -12.981 29.021 1.00 49.28 110 LEU A CA 1
ATOM 900 C C . LEU A 1 110 ? -29.069 -13.692 29.184 1.00 49.28 110 LEU A C 1
ATOM 902 O O . LEU A 1 110 ? -29.883 -13.737 28.258 1.00 49.28 110 LEU A O 1
ATOM 906 N N . SER A 1 111 ? -29.228 -14.383 30.315 1.00 55.72 111 SER A N 1
ATOM 907 C CA . SER A 1 111 ? -30.523 -14.802 30.823 1.00 55.72 111 SER A CA 1
ATOM 908 C C . SER A 1 111 ? -31.412 -13.571 30.690 1.00 55.72 111 SER A C 1
ATOM 910 O O . SER A 1 111 ? -30.934 -12.480 31.004 1.00 55.72 111 SER A O 1
ATOM 912 N N . GLY A 1 112 ? -32.625 -13.698 30.143 1.00 58.41 112 GLY A N 1
ATOM 913 C CA . GLY A 1 112 ? -33.465 -12.559 29.727 1.00 58.41 112 GLY A CA 1
ATOM 914 C C . GLY A 1 112 ? -33.462 -11.365 30.698 1.00 58.41 112 GLY A C 1
ATOM 915 O O . GLY A 1 112 ? -33.433 -10.221 30.252 1.00 58.41 112 GLY A O 1
ATOM 916 N N . ASN A 1 113 ? -33.326 -11.650 31.994 1.00 62.00 113 ASN A N 1
ATOM 917 C CA . ASN A 1 113 ? -33.152 -10.714 33.101 1.00 62.00 113 ASN A CA 1
ATOM 918 C C . ASN A 1 113 ? -32.046 -9.652 32.933 1.00 62.00 113 ASN A C 1
ATOM 920 O O . ASN A 1 113 ? -32.247 -8.527 33.363 1.00 62.00 113 ASN A O 1
ATOM 924 N N . GLU A 1 114 ? -30.873 -9.939 32.356 1.00 65.56 114 GLU A N 1
ATOM 925 C CA . GLU A 1 114 ? -29.799 -8.923 32.272 1.00 65.56 114 GLU A CA 1
ATOM 926 C C . GLU A 1 114 ? -30.081 -7.862 31.203 1.00 65.56 114 GLU A C 1
ATOM 928 O O . GLU A 1 114 ? -29.784 -6.685 31.403 1.00 65.56 114 GLU A O 1
ATOM 933 N N . LYS A 1 115 ? -30.704 -8.258 30.084 1.00 65.88 115 LYS A N 1
ATOM 934 C CA . LYS A 1 115 ? -31.189 -7.302 29.079 1.00 65.88 115 LYS A CA 1
ATOM 935 C C . LYS A 1 115 ? -32.352 -6.480 29.622 1.00 65.88 115 LYS A C 1
ATOM 937 O O . LYS A 1 115 ? -32.397 -5.282 29.372 1.00 65.88 115 LYS A O 1
ATOM 942 N N . GLU A 1 116 ? -33.258 -7.117 30.356 1.00 74.56 116 GLU A N 1
ATOM 943 C CA . GLU A 1 116 ? -34.390 -6.450 31.004 1.00 74.56 116 GLU A CA 1
ATOM 944 C C . GLU A 1 116 ? -33.906 -5.422 32.038 1.00 74.56 116 GLU A C 1
ATOM 946 O O . GLU A 1 116 ? -34.290 -4.260 31.966 1.00 74.56 116 GLU A O 1
ATOM 951 N N . ASN A 1 117 ? -32.932 -5.789 32.877 1.00 79.06 117 ASN A N 1
ATOM 952 C CA . ASN A 1 117 ? -32.303 -4.873 33.831 1.00 79.06 117 ASN A CA 1
ATOM 953 C C . ASN A 1 117 ? -31.592 -3.689 33.150 1.00 79.06 117 ASN A C 1
ATOM 955 O O . ASN A 1 117 ? -31.657 -2.566 33.645 1.00 79.06 117 ASN A O 1
ATOM 959 N N . LEU A 1 118 ? -30.911 -3.912 32.019 1.00 80.31 118 LEU A N 1
ATOM 960 C CA . LEU A 1 118 ? -30.277 -2.840 31.239 1.00 80.31 118 LEU A CA 1
ATOM 961 C C . LEU A 1 118 ? -31.313 -1.858 30.677 1.00 80.31 118 LEU A C 1
ATOM 963 O O . LEU A 1 118 ? -31.104 -0.645 30.720 1.00 80.31 118 LEU A O 1
ATOM 967 N N . VAL A 1 119 ? -32.436 -2.373 30.170 1.00 85.00 119 VAL A N 1
ATOM 968 C CA . VAL A 1 119 ? -33.546 -1.548 29.677 1.00 85.00 119 VAL A CA 1
ATOM 969 C C . VAL A 1 119 ? -34.162 -0.742 30.821 1.00 85.00 119 VAL A C 1
ATOM 971 O O . VAL A 1 119 ? -34.324 0.469 30.673 1.00 85.00 119 VAL A O 1
ATOM 974 N N . ASP A 1 120 ? -34.415 -1.359 31.975 1.00 86.75 120 ASP A N 1
ATOM 975 C CA . ASP A 1 120 ? -34.959 -0.674 33.154 1.00 86.75 120 ASP A CA 1
ATOM 976 C C . ASP A 1 120 ? -34.036 0.440 33.661 1.00 86.75 120 ASP A C 1
ATOM 978 O O . ASP A 1 120 ? -34.501 1.529 34.012 1.00 86.75 120 ASP A O 1
ATOM 982 N N . GLN A 1 121 ? -32.718 0.222 33.646 1.00 85.94 121 GLN A N 1
ATOM 983 C CA . GLN A 1 121 ? -31.739 1.248 34.011 1.00 85.94 121 GLN A CA 1
ATOM 984 C C . GLN A 1 121 ? -31.747 2.430 33.033 1.00 85.94 121 GLN A C 1
ATOM 986 O O . GLN A 1 121 ? -31.726 3.581 33.472 1.00 85.94 121 GLN A O 1
ATOM 991 N N . ILE A 1 122 ? -31.832 2.171 31.723 1.00 90.12 122 ILE A N 1
ATOM 992 C CA . ILE A 1 122 ? -31.918 3.226 30.700 1.00 90.12 122 ILE A CA 1
ATOM 993 C C . ILE A 1 122 ? -33.215 4.029 30.859 1.00 90.12 122 ILE A C 1
ATOM 995 O O . ILE A 1 122 ? -33.183 5.260 30.824 1.00 90.12 122 ILE A O 1
ATOM 999 N N . VAL A 1 123 ? -34.348 3.353 31.069 1.00 92.56 123 VAL A N 1
ATOM 1000 C CA . VAL A 1 123 ? -35.657 3.998 31.258 1.00 92.56 123 VAL A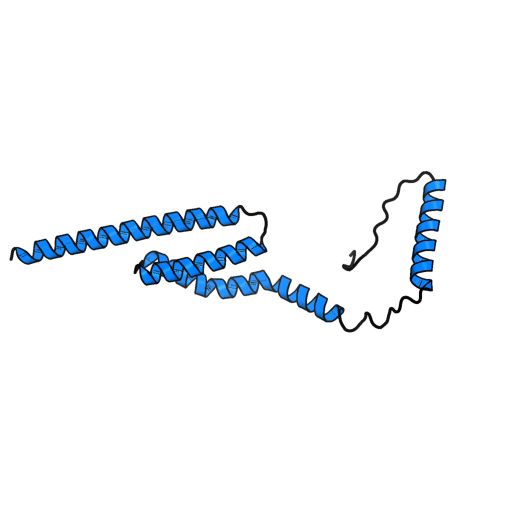 CA 1
ATOM 1001 C C . VAL A 1 123 ? -35.677 4.836 32.537 1.00 92.56 123 VAL A C 1
ATOM 1003 O O . VAL A 1 123 ? -36.136 5.978 32.516 1.00 92.56 123 VAL A O 1
ATOM 1006 N N . THR A 1 124 ? -35.120 4.319 33.633 1.00 92.25 124 THR A N 1
ATOM 1007 C CA . THR A 1 124 ? -35.016 5.049 34.905 1.00 92.25 124 THR A CA 1
ATOM 1008 C C . THR A 1 124 ? -34.136 6.291 34.766 1.00 92.25 124 THR A C 1
ATOM 1010 O O . THR A 1 124 ? -34.534 7.376 35.191 1.00 92.25 124 THR A O 1
ATOM 1013 N N . ALA A 1 125 ? -32.971 6.168 34.121 1.00 90.19 125 ALA A N 1
ATOM 1014 C CA . ALA A 1 125 ? -32.085 7.300 33.866 1.00 90.19 125 ALA A CA 1
ATOM 1015 C C . ALA A 1 125 ? -32.761 8.360 32.980 1.00 90.19 125 ALA A C 1
ATOM 1017 O O . ALA A 1 125 ? -32.697 9.548 33.289 1.00 90.19 125 ALA A O 1
ATOM 1018 N N . ALA A 1 126 ? -33.466 7.944 31.923 1.00 92.44 126 ALA A N 1
ATOM 1019 C CA . ALA A 1 126 ? -34.208 8.853 31.054 1.00 92.44 126 ALA A CA 1
ATOM 1020 C C . ALA A 1 126 ? -35.348 9.578 31.793 1.00 92.44 126 ALA A C 1
ATOM 1022 O O . ALA A 1 126 ? -35.548 10.771 31.570 1.00 92.44 126 ALA A O 1
ATOM 1023 N N . MET A 1 127 ? -36.065 8.897 32.697 1.00 92.75 127 MET A N 1
ATOM 1024 C CA . MET A 1 127 ? -37.108 9.524 33.519 1.00 92.75 127 MET A CA 1
ATOM 1025 C C . MET A 1 127 ? -36.540 10.579 34.471 1.00 92.75 127 MET A C 1
ATOM 1027 O O . MET A 1 127 ? -37.084 11.680 34.531 1.00 92.75 127 MET A O 1
ATOM 1031 N N . LEU A 1 128 ? -35.441 10.275 35.171 1.00 93.56 128 LEU A N 1
ATOM 1032 C CA . LEU A 1 128 ? -34.784 11.226 36.077 1.00 93.56 128 LEU A CA 1
ATOM 1033 C C . LEU A 1 128 ? -34.274 12.459 35.319 1.00 93.56 128 LEU A C 1
ATOM 1035 O O . LEU A 1 128 ? -34.565 13.590 35.694 1.00 93.56 128 LEU A O 1
ATOM 1039 N N . LEU A 1 129 ? -33.601 12.247 34.187 1.00 92.31 129 LEU A N 1
ATOM 1040 C CA . LEU A 1 129 ? -33.086 13.335 33.352 1.00 92.31 129 LEU A CA 1
ATOM 1041 C C . LEU A 1 129 ? -34.208 14.182 32.732 1.00 92.31 129 LEU A C 1
ATOM 1043 O O . LEU A 1 129 ? -34.071 15.400 32.618 1.00 92.31 129 LEU A O 1
ATOM 1047 N N . SER A 1 130 ? -35.336 13.561 32.372 1.00 92.50 130 SER A N 1
ATOM 1048 C CA . SER A 1 130 ? -36.523 14.277 31.895 1.00 92.50 130 SER A CA 1
ATOM 1049 C C . SER A 1 130 ? -37.181 15.107 32.997 1.00 92.50 130 SER A C 1
ATOM 1051 O O . SER A 1 130 ? -37.691 16.188 32.702 1.00 92.50 130 SER A O 1
ATOM 1053 N N . GLN A 1 131 ? -37.201 14.615 34.240 1.00 93.62 131 GLN A N 1
ATOM 1054 C CA . GLN A 1 131 ? -37.742 15.348 35.385 1.00 93.62 131 GLN A CA 1
ATOM 1055 C C . GLN A 1 131 ? -36.903 16.595 35.687 1.00 93.62 131 GLN A C 1
ATOM 1057 O O . GLN A 1 131 ? -37.462 17.668 35.914 1.00 93.62 131 GLN A O 1
ATOM 1062 N N . ASP A 1 132 ? -35.582 16.471 35.569 1.00 93.19 132 ASP A N 1
ATOM 1063 C CA . ASP A 1 132 ? -34.623 17.561 35.773 1.00 93.19 132 ASP A CA 1
ATOM 1064 C C . ASP A 1 132 ? -34.397 18.422 34.513 1.00 93.19 132 ASP A C 1
ATOM 1066 O O . ASP A 1 132 ? -33.494 19.259 34.484 1.00 93.19 132 ASP A O 1
ATOM 1070 N N . GLN A 1 133 ? -35.189 18.219 33.449 1.00 92.88 133 GLN A N 1
ATOM 1071 C CA . GLN A 1 133 ? -35.100 18.933 32.161 1.00 92.88 133 GLN A CA 1
ATOM 1072 C C . GLN A 1 133 ? -33.677 18.983 31.572 1.00 92.88 133 GLN A C 1
ATOM 1074 O O . GLN A 1 133 ? -33.285 19.945 30.908 1.00 92.88 133 GLN A O 1
ATOM 1079 N N . THR A 1 134 ? -32.896 17.929 31.804 1.00 92.12 134 THR A N 1
ATOM 1080 C CA . THR A 1 134 ? -31.497 17.839 31.390 1.00 92.12 134 THR A CA 1
ATOM 1081 C C . THR A 1 134 ? -31.374 16.965 30.146 1.00 92.12 134 THR A C 1
ATOM 1083 O O . THR A 1 134 ? -31.716 15.784 30.153 1.00 92.12 134 THR A O 1
ATOM 1086 N N . GLY A 1 135 ? -30.865 17.540 29.054 1.00 85.62 135 GLY A N 1
ATOM 1087 C CA . GLY A 1 135 ? -30.568 16.793 27.832 1.00 85.62 135 GLY A CA 1
ATOM 1088 C C . GLY A 1 135 ? -29.331 15.911 28.007 1.00 85.62 135 GLY A C 1
ATOM 1089 O O . GLY A 1 135 ? -28.284 16.399 28.427 1.00 85.62 135 GLY A O 1
ATOM 1090 N N . ALA A 1 136 ? -29.434 14.629 27.656 1.00 87.31 136 ALA A N 1
ATOM 1091 C CA . ALA A 1 136 ? -28.335 13.672 27.757 1.00 87.31 136 ALA A CA 1
ATOM 1092 C C . ALA A 1 136 ? -28.129 12.893 26.455 1.00 87.31 136 ALA A C 1
ATOM 1094 O O . ALA A 1 136 ? -29.071 12.635 25.705 1.00 87.31 136 ALA A O 1
ATOM 1095 N N . LEU A 1 137 ? -26.881 12.492 26.215 1.00 85.94 137 LEU A N 1
ATOM 1096 C CA . LEU A 1 137 ? -26.497 11.609 25.120 1.00 85.94 137 LEU A CA 1
ATOM 1097 C C . LEU A 1 137 ? -26.175 10.228 25.697 1.00 85.94 137 LEU A C 1
ATOM 1099 O O . LEU A 1 137 ? -25.263 10.095 26.510 1.00 85.94 137 LEU A O 1
ATOM 1103 N N . ILE A 1 138 ? -26.924 9.209 25.282 1.00 82.75 138 ILE A N 1
ATOM 1104 C CA . ILE A 1 138 ? -26.727 7.829 25.737 1.00 82.75 138 ILE A CA 1
ATOM 1105 C C . ILE A 1 138 ? -25.891 7.096 24.687 1.00 82.75 138 ILE A C 1
ATOM 1107 O O . ILE A 1 138 ? -26.335 6.922 23.552 1.00 82.75 138 ILE A O 1
ATOM 1111 N N . SER A 1 139 ? -24.681 6.676 25.061 1.00 81.44 139 SER A N 1
ATOM 1112 C CA . SER A 1 139 ? -23.825 5.829 24.226 1.00 81.44 139 SER A CA 1
ATOM 1113 C C . SER A 1 139 ? -23.934 4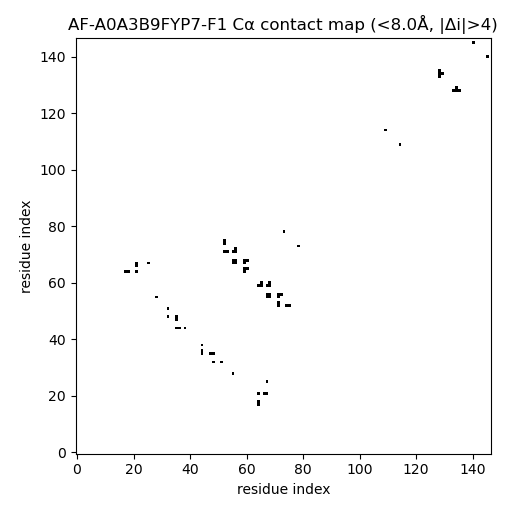.382 24.692 1.00 81.44 139 SER A C 1
ATOM 1115 O O . SER A 1 139 ? -23.725 4.096 25.869 1.00 81.44 139 SER A O 1
ATOM 1117 N N . ILE A 1 140 ? -24.274 3.476 23.776 1.00 77.50 140 ILE A N 1
ATOM 1118 C CA . ILE A 1 140 ? -24.359 2.039 24.046 1.00 77.50 140 ILE A CA 1
ATOM 1119 C C . ILE A 1 140 ? -23.217 1.362 23.303 1.00 77.50 140 ILE A C 1
ATOM 1121 O O . ILE A 1 140 ? -23.137 1.426 22.073 1.00 77.50 140 ILE A O 1
ATOM 1125 N N . GLU A 1 141 ? -22.343 0.704 24.056 1.00 68.88 141 GLU A N 1
ATOM 1126 C CA . GLU A 1 141 ? -21.267 -0.092 23.487 1.00 68.88 141 GLU A CA 1
ATOM 1127 C C . GLU A 1 141 ? -21.845 -1.289 22.718 1.00 68.88 141 GLU A C 1
ATOM 1129 O O . GLU A 1 141 ? -22.670 -2.038 23.240 1.00 68.88 141 GLU A O 1
ATOM 1134 N N . GLN A 1 142 ? -21.438 -1.457 21.456 1.00 67.25 142 GLN A N 1
ATOM 1135 C CA . GLN A 1 142 ? -21.830 -2.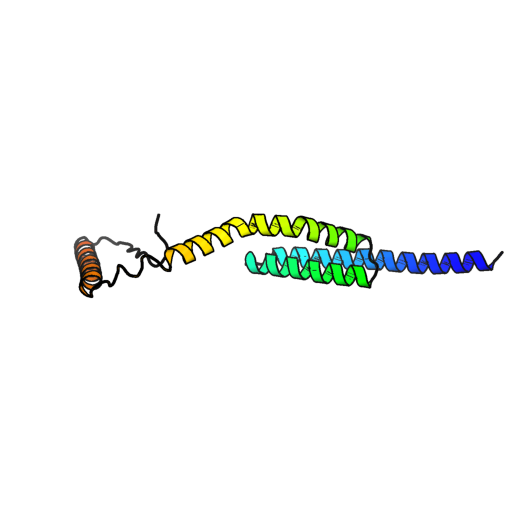614 20.648 1.00 67.25 142 GLN A CA 1
ATOM 1136 C C . GLN A 1 142 ? -20.748 -3.700 20.680 1.00 67.25 142 GLN A C 1
ATOM 1138 O O . GLN A 1 142 ? -20.701 -4.513 21.590 1.00 67.25 142 GLN A O 1
ATOM 1143 N N . SER A 1 143 ? -19.888 -3.759 19.662 1.00 51.78 143 SER A N 1
ATOM 1144 C CA . SER A 1 143 ? -18.896 -4.834 19.484 1.00 51.78 143 SER A CA 1
ATOM 1145 C C . SER A 1 143 ? -17.448 -4.366 19.639 1.00 51.78 143 SER A C 1
ATOM 1147 O O . SER A 1 143 ? -16.518 -5.140 19.402 1.00 51.78 143 SER A O 1
ATOM 1149 N N . HIS A 1 144 ? -17.240 -3.092 19.960 1.00 45.72 144 HIS A N 1
ATOM 1150 C CA . HIS A 1 144 ? -15.935 -2.479 20.185 1.00 45.72 144 HIS A CA 1
ATOM 1151 C C . HIS A 1 144 ? -15.986 -1.696 21.483 1.00 45.72 144 HIS A C 1
ATOM 1153 O O . HIS A 1 144 ? -16.901 -0.892 21.645 1.00 45.72 144 HIS A O 1
ATOM 1159 N N . SER A 1 145 ? -14.998 -1.947 22.345 1.00 42.03 145 SER A N 1
ATOM 1160 C CA . SER A 1 145 ? -14.853 -1.284 23.635 1.00 42.03 145 SER A CA 1
ATOM 1161 C C . SER A 1 145 ? -14.740 0.220 23.476 1.00 42.03 145 SER A C 1
ATOM 1163 O O . SER A 1 145 ? -13.972 0.703 22.641 1.00 42.03 145 SER A O 1
ATOM 1165 N N . LEU A 1 146 ? -15.548 0.943 24.250 1.00 49.47 146 LEU A N 1
ATOM 1166 C CA . LEU A 1 146 ? -15.430 2.386 24.422 1.00 49.47 146 LEU A CA 1
ATOM 1167 C C . LEU A 1 146 ? -14.392 2.632 25.527 1.00 49.47 146 LEU A C 1
ATOM 1169 O O . LEU A 1 146 ? -14.760 2.854 26.677 1.00 49.47 146 LEU A O 1
ATOM 1173 N N . ASP A 1 147 ? -13.112 2.531 25.165 1.00 50.69 147 ASP A N 1
ATOM 1174 C CA . ASP A 1 147 ? -11.993 3.098 25.938 1.00 50.69 147 ASP A CA 1
ATOM 1175 C C . ASP A 1 147 ? -11.683 4.525 25.456 1.00 50.69 147 ASP A C 1
ATOM 1177 O O . ASP A 1 147 ? -11.727 4.758 24.220 1.00 50.69 147 ASP A O 1
#

Radius of gyration: 30.75 Å; Cα contacts (8 Å, |Δi|>4): 38; chains: 1; bounding box: 69×38×84 Å

Sequence (147 aa):
MSTYNLTLTFENIRTLTIIFLDIFVVWLVLYYAIKLVRSNSRTIQIFKGILLIMILDGAAKFMGLKTLQYFADTFLNWGFLAIIIIFQPEIRSILERIGKSNMFSRITTLSGNEKENLVDQIVTAAMLLSQDQTGALISIEQSHSLD

Secondary structure (DSSP, 8-state):
--HHHHHHHHHHHHHHHHHHHHHHHHHHHHHHHHHHHT-S-HHHHHHHHHHHHHHHHHHHHHHT-HHHHHHHHHHHHHHHHHHHHHHHHHHHHHHHHHHHHTTSTTS----HHHHHHHHHHHHHHHHHHHHTT---------SS---

Mean predicted aligned error: 14.54 Å

Solvent-accessible surface area (backbone atoms only — not comparable to full-atom values): 8595 Å² total; per-residue (Å²): 128,73,67,64,58,55,55,53,51,53,53,50,52,55,51,51,52,51,53,53,50,42,54,53,49,51,50,53,50,52,53,52,55,57,61,45,69,73,50,94,46,69,69,64,37,52,53,52,49,53,53,49,47,54,53,47,34,54,50,17,64,73,71,66,29,64,67,58,28,54,52,30,54,50,48,55,67,52,39,57,58,51,48,53,65,70,44,45,65,57,56,48,52,51,50,52,49,56,64,57,66,76,77,56,70,85,74,59,75,65,53,69,64,56,59,49,51,52,49,51,52,52,53,51,50,51,52,53,31,58,74,67,72,49,91,80,87,88,84,79,77,78,95,58,85,89,123

Foldseek 3Di:
DPVVVVVVVVVVVVVVVLVVVLVVVVVVLVVVLVVLVPDPDPVVSLVVNLVSLVVQCVVCVVSVNVVSVVVSVVCVVVVVVVCCVVCVVVVVVVCVLVVVVPPPVVPPPVVVVVVVVVVVVVVVVVVVCVVVVHDDDDDDDDSDDPD

pLDDT: mean 78.9, std 13.33, range [42.03, 93.62]